Protein AF-A0A2E4YB16-F1 (afdb_monomer_lite)

Radius of gyration: 29.17 Å; chains: 1; bounding box: 82×55×62 Å

Secondary structure (DSSP, 8-state):
-HHHHHHHHHHHHHHHHHHHHHHHHHHHHHHHHHHHT----TTS-HHHHHHHHHHHHHHHTTS---GGG---GGG-----S-----TTSS-TTTT--SPPPPTTTTT-S------------

pLDDT: mean 71.4, std 19.47, range [38.91, 96.19]

Sequence (121 aa):
MYHSETMIQMMEDLQRQASEMEKHVKDMMEAEGRACGIELDKRKNARDLMHELMEHQSHQENQAEMTWAYVPAENVDYDTHSTDWDNSMHSPWAGANGEMLTEQDLWHDGGDMDGHEDHQE

Structure (mmCIF, N/CA/C/O backbone):
data_AF-A0A2E4YB16-F1
#
_entry.id   AF-A0A2E4YB16-F1
#
loop_
_atom_site.group_PDB
_atom_site.id
_atom_site.type_symbol
_atom_site.label_atom_id
_atom_site.label_alt_id
_atom_site.label_comp_id
_atom_site.label_asym_id
_atom_site.label_entity_id
_atom_site.label_seq_id
_atom_site.pdbx_PDB_ins_code
_atom_site.Cartn_x
_atom_site.Cartn_y
_atom_site.Cartn_z
_atom_site.occupancy
_atom_site.B_iso_or_equiv
_atom_site.auth_seq_id
_atom_site.auth_comp_id
_atom_site.auth_asym_id
_atom_site.auth_atom_id
_atom_site.pdbx_PDB_model_num
ATOM 1 N N . MET A 1 1 ? 33.972 -4.929 -25.060 1.00 57.75 1 MET A N 1
ATOM 2 C CA . MET A 1 1 ? 32.800 -4.068 -25.322 1.00 57.75 1 MET A CA 1
ATOM 3 C C . MET A 1 1 ? 31.504 -4.603 -24.701 1.00 57.75 1 MET A C 1
ATOM 5 O O . MET A 1 1 ? 30.627 -3.800 -24.464 1.00 57.75 1 MET A O 1
ATOM 9 N N . TYR A 1 2 ? 31.401 -5.896 -24.356 1.00 70.88 2 TYR A N 1
ATOM 10 C CA . TYR A 1 2 ? 30.157 -6.502 -23.840 1.00 70.88 2 TYR A CA 1
ATOM 11 C C . TYR A 1 2 ? 29.937 -6.401 -22.321 1.00 70.88 2 TYR A C 1
ATOM 13 O O . TYR A 1 2 ? 28.805 -6.392 -21.863 1.00 70.88 2 TYR A O 1
ATOM 21 N N . HIS A 1 3 ? 31.001 -6.305 -21.520 1.00 78.38 3 HIS A N 1
ATOM 22 C CA . HIS A 1 3 ? 30.870 -6.357 -20.057 1.00 78.38 3 HIS A CA 1
ATOM 23 C C . HIS A 1 3 ? 30.130 -5.146 -19.470 1.00 78.38 3 HIS A C 1
ATOM 25 O O . HIS A 1 3 ? 29.328 -5.296 -18.556 1.00 78.38 3 HIS A O 1
ATOM 31 N N . SER A 1 4 ? 30.379 -3.949 -20.008 1.00 84.06 4 SER A N 1
ATOM 32 C CA . SER A 1 4 ? 29.694 -2.727 -19.577 1.00 84.06 4 SER A CA 1
ATOM 33 C C . SER A 1 4 ? 28.208 -2.752 -19.919 1.00 84.06 4 SER A C 1
ATOM 35 O O . SER A 1 4 ? 27.396 -2.346 -19.102 1.00 84.06 4 SER A O 1
ATOM 37 N N . GLU A 1 5 ? 27.853 -3.271 -21.093 1.00 87.38 5 GLU A N 1
ATOM 38 C CA . GLU A 1 5 ? 26.467 -3.369 -21.554 1.00 87.38 5 GLU A CA 1
ATOM 39 C C . GLU A 1 5 ? 25.676 -4.392 -20.729 1.00 87.38 5 GLU A C 1
ATOM 41 O O . GLU A 1 5 ? 24.585 -4.088 -20.257 1.00 87.38 5 GLU A O 1
ATOM 46 N N . THR A 1 6 ? 26.270 -5.552 -20.419 1.00 89.88 6 THR A N 1
ATOM 47 C CA . THR A 1 6 ? 25.659 -6.527 -19.501 1.00 89.88 6 THR A CA 1
ATOM 48 C C . THR A 1 6 ? 25.477 -5.961 -18.090 1.00 89.88 6 THR A C 1
ATOM 50 O O . THR A 1 6 ? 24.448 -6.202 -17.469 1.00 89.88 6 THR A O 1
ATOM 53 N N . MET A 1 7 ? 26.443 -5.192 -17.570 1.00 90.31 7 MET A N 1
ATOM 54 C CA . MET A 1 7 ? 26.297 -4.545 -16.259 1.00 90.31 7 MET A CA 1
ATOM 55 C C . MET A 1 7 ? 25.165 -3.515 -16.242 1.00 90.31 7 MET A C 1
ATOM 57 O O . MET A 1 7 ? 24.407 -3.485 -15.278 1.00 90.31 7 MET A O 1
ATOM 61 N N . ILE A 1 8 ? 25.019 -2.718 -17.305 1.00 90.88 8 ILE A N 1
ATOM 62 C CA . ILE A 1 8 ? 23.920 -1.751 -17.434 1.00 90.88 8 ILE A CA 1
ATOM 63 C C . ILE A 1 8 ? 22.573 -2.481 -17.438 1.00 90.88 8 ILE A C 1
ATOM 65 O O . ILE A 1 8 ? 21.710 -2.151 -16.630 1.00 90.88 8 ILE A O 1
ATOM 69 N N . GLN A 1 9 ? 22.439 -3.535 -18.248 1.00 92.81 9 GLN A N 1
ATOM 70 C CA . GLN A 1 9 ? 21.220 -4.344 -18.314 1.00 92.81 9 GLN A CA 1
ATOM 71 C C . GLN A 1 9 ? 20.834 -4.914 -16.939 1.00 92.81 9 GLN A C 1
ATOM 73 O O . GLN A 1 9 ? 19.683 -4.822 -16.521 1.00 92.81 9 GLN A O 1
ATOM 78 N N . MET A 1 10 ? 21.810 -5.450 -16.195 1.00 93.12 10 MET A N 1
ATOM 79 C CA . MET A 1 10 ? 21.573 -5.970 -14.845 1.00 93.12 10 MET A CA 1
ATOM 80 C C . MET A 1 10 ? 21.125 -4.877 -13.867 1.00 93.12 10 MET A C 1
ATOM 82 O O . MET A 1 10 ? 20.263 -5.129 -13.029 1.00 93.12 10 MET A O 1
ATOM 86 N N . MET A 1 11 ? 21.694 -3.670 -13.946 1.00 93.25 11 MET A N 1
ATOM 87 C CA . MET A 1 11 ? 21.293 -2.557 -13.078 1.00 93.25 11 MET A CA 1
ATOM 88 C C . MET A 1 11 ? 19.874 -2.070 -13.391 1.00 93.25 11 MET A C 1
ATOM 90 O O . MET A 1 11 ? 19.115 -1.789 -12.466 1.00 93.25 11 MET A O 1
ATOM 94 N N . GLU A 1 12 ? 19.495 -2.019 -14.667 1.00 94.94 12 GLU A N 1
ATOM 95 C CA . GLU A 1 12 ? 18.134 -1.678 -15.095 1.00 94.94 12 GLU A CA 1
ATOM 96 C C . GLU A 1 12 ? 17.112 -2.716 -14.614 1.00 94.94 12 GLU A C 1
ATOM 98 O O . GLU A 1 12 ? 16.058 -2.357 -14.082 1.00 94.94 12 GLU A O 1
ATOM 103 N N . ASP A 1 13 ? 17.441 -4.005 -14.728 1.00 95.12 13 ASP A N 1
ATOM 104 C CA . ASP A 1 13 ? 16.590 -5.083 -14.227 1.00 95.12 13 ASP A CA 1
ATOM 105 C C . ASP A 1 13 ? 16.450 -5.036 -12.702 1.00 95.12 13 ASP A C 1
ATOM 107 O O . ASP A 1 13 ? 15.339 -5.166 -12.187 1.00 95.12 13 ASP A O 1
ATOM 111 N N . LEU A 1 14 ? 17.539 -4.780 -11.970 1.00 95.31 14 LEU A N 1
ATOM 112 C CA . LEU A 1 14 ? 17.496 -4.594 -10.517 1.00 95.31 14 LEU A CA 1
ATOM 113 C C . LEU A 1 14 ? 16.616 -3.404 -10.124 1.00 95.31 14 LEU A C 1
ATOM 115 O O . LEU A 1 14 ? 15.832 -3.501 -9.182 1.00 95.31 14 LEU A O 1
ATOM 119 N N . GLN A 1 15 ? 16.707 -2.290 -10.850 1.00 94.38 15 GLN A N 1
ATOM 120 C CA . GLN A 1 15 ? 15.874 -1.118 -10.594 1.00 94.38 15 GLN A CA 1
ATOM 121 C C . GLN A 1 15 ? 14.389 -1.410 -10.854 1.00 94.38 15 GLN A C 1
ATOM 123 O O . GLN A 1 15 ? 13.527 -0.984 -10.076 1.00 94.38 15 GLN A O 1
ATOM 128 N N . ARG A 1 16 ? 14.079 -2.164 -11.916 1.00 95.75 16 ARG A N 1
ATOM 129 C CA . ARG A 1 16 ? 12.709 -2.602 -12.207 1.00 95.75 16 ARG A CA 1
ATOM 130 C C . ARG A 1 16 ? 12.177 -3.505 -11.096 1.00 95.75 16 ARG A C 1
ATOM 132 O O . ARG A 1 16 ? 11.113 -3.222 -10.551 1.00 95.75 16 ARG A O 1
ATOM 139 N N . GLN A 1 17 ? 12.951 -4.513 -10.701 1.00 96.19 17 GLN A N 1
ATOM 140 C CA . GLN A 1 17 ? 12.595 -5.432 -9.617 1.00 96.19 17 GLN A CA 1
ATOM 141 C C . GLN A 1 17 ? 12.384 -4.700 -8.287 1.00 96.19 17 GLN A C 1
ATOM 143 O O . GLN A 1 17 ? 11.416 -4.972 -7.583 1.00 96.19 17 GLN A O 1
ATOM 148 N N . ALA A 1 18 ? 13.238 -3.728 -7.954 1.00 93.44 18 ALA A N 1
ATOM 149 C CA . ALA A 1 18 ? 13.081 -2.925 -6.743 1.00 93.44 18 ALA A CA 1
ATOM 150 C C . ALA A 1 18 ? 11.773 -2.114 -6.752 1.00 93.44 18 ALA A C 1
ATOM 152 O O . ALA A 1 18 ? 11.086 -2.038 -5.735 1.00 93.44 18 ALA A O 1
ATOM 153 N N . SER A 1 19 ? 11.401 -1.55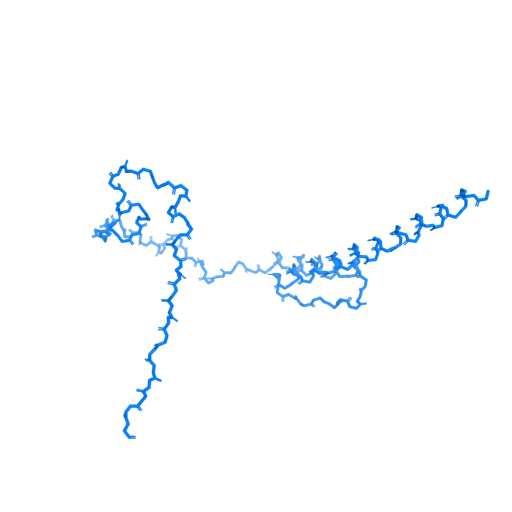9 -7.909 1.00 92.25 19 SER A N 1
ATOM 154 C CA . SER A 1 19 ? 10.157 -0.797 -8.072 1.00 92.25 19 SER A CA 1
ATOM 155 C C . SER A 1 19 ? 8.916 -1.692 -7.953 1.00 92.25 19 SER A C 1
ATOM 157 O O . SER A 1 19 ? 7.925 -1.318 -7.324 1.00 92.25 19 SER A O 1
ATOM 159 N N . GLU A 1 20 ? 8.972 -2.896 -8.525 1.00 95.56 20 GLU A N 1
ATOM 160 C CA . GLU A 1 20 ? 7.912 -3.905 -8.410 1.00 95.56 20 GLU A CA 1
ATOM 161 C C . GLU A 1 20 ? 7.758 -4.399 -6.966 1.00 95.56 20 GLU A C 1
ATOM 163 O O . GLU A 1 20 ? 6.640 -4.496 -6.457 1.00 95.56 20 GLU A O 1
ATOM 168 N N . MET A 1 21 ? 8.877 -4.639 -6.279 1.00 94.75 21 MET A N 1
ATOM 169 C CA . MET A 1 21 ? 8.889 -5.034 -4.874 1.00 94.75 21 MET A CA 1
ATOM 170 C C . MET A 1 21 ? 8.287 -3.945 -3.980 1.00 94.75 21 MET A C 1
ATOM 172 O O . MET A 1 21 ? 7.456 -4.256 -3.130 1.00 94.75 21 MET A O 1
ATOM 176 N N . GLU A 1 22 ? 8.643 -2.670 -4.183 1.00 93.00 22 GLU A N 1
ATOM 177 C CA . GLU A 1 22 ? 8.051 -1.564 -3.418 1.00 93.00 22 GLU A CA 1
ATOM 178 C C . GLU A 1 22 ? 6.530 -1.520 -3.600 1.00 93.00 22 GLU A C 1
ATOM 180 O O . GLU A 1 22 ? 5.796 -1.387 -2.620 1.00 93.00 22 GLU A O 1
ATOM 185 N N . LYS A 1 23 ? 6.043 -1.675 -4.836 1.00 93.69 23 LYS A N 1
ATOM 186 C CA . LYS A 1 23 ? 4.603 -1.733 -5.108 1.00 93.69 23 LYS A CA 1
ATOM 187 C C . LYS A 1 23 ? 3.936 -2.871 -4.333 1.00 93.69 23 LYS A C 1
ATOM 189 O O . LYS A 1 23 ? 2.918 -2.638 -3.688 1.00 93.69 23 LYS A O 1
ATOM 194 N N . HIS A 1 24 ? 4.526 -4.065 -4.348 1.00 94.38 24 HIS A N 1
ATOM 195 C CA . HIS A 1 24 ? 3.974 -5.217 -3.638 1.00 94.38 24 HIS A CA 1
ATOM 196 C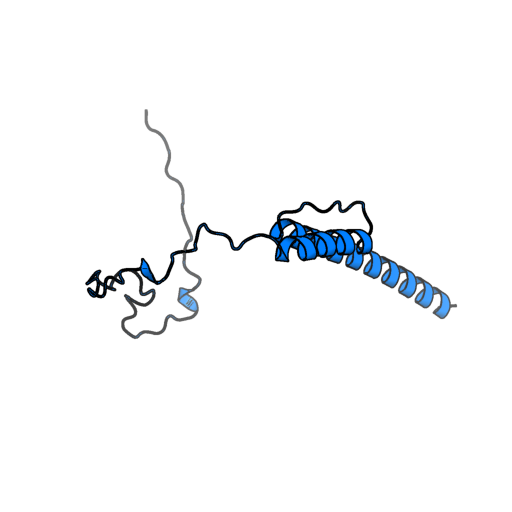 C . HIS A 1 24 ? 3.919 -4.999 -2.121 1.00 94.38 24 HIS A C 1
ATOM 198 O O . HIS A 1 24 ? 2.901 -5.280 -1.492 1.00 94.38 24 HIS A O 1
ATOM 204 N N . VAL A 1 25 ? 4.973 -4.421 -1.536 1.00 93.38 25 VAL A N 1
ATOM 205 C CA . VAL A 1 25 ? 4.991 -4.073 -0.108 1.00 93.38 25 VAL A CA 1
ATOM 206 C C . VAL A 1 25 ? 3.892 -3.063 0.221 1.00 93.38 25 VAL A C 1
ATOM 208 O O . VAL A 1 25 ? 3.215 -3.215 1.233 1.00 93.38 25 VAL A O 1
ATOM 211 N N . LYS A 1 26 ? 3.656 -2.058 -0.632 1.00 94.31 26 LYS A N 1
ATOM 212 C CA . LYS A 1 26 ? 2.556 -1.099 -0.433 1.00 94.31 26 LYS A CA 1
ATOM 213 C C . LYS A 1 26 ? 1.184 -1.764 -0.492 1.00 94.31 26 LYS A C 1
ATOM 215 O O . LYS A 1 26 ? 0.329 -1.433 0.323 1.00 94.31 26 LYS A O 1
ATOM 220 N N . ASP A 1 27 ? 0.981 -2.692 -1.425 1.00 93.50 27 ASP A N 1
ATOM 221 C CA . ASP A 1 27 ? -0.271 -3.449 -1.545 1.00 93.50 27 ASP A CA 1
ATOM 222 C C . ASP A 1 27 ? -0.521 -4.310 -0.294 1.00 93.50 27 ASP A C 1
ATOM 224 O O . ASP A 1 27 ? -1.634 -4.336 0.230 1.00 93.50 27 ASP A O 1
ATOM 228 N N . MET A 1 28 ? 0.525 -4.957 0.231 1.00 93.44 28 MET A N 1
ATOM 229 C CA . MET A 1 28 ? 0.450 -5.700 1.491 1.00 93.44 28 MET A CA 1
ATOM 230 C C . MET A 1 28 ? 0.136 -4.791 2.682 1.00 93.44 28 MET A C 1
ATOM 232 O O . MET A 1 28 ? -0.733 -5.120 3.483 1.00 93.44 28 MET A O 1
ATOM 236 N N . MET A 1 29 ? 0.805 -3.639 2.789 1.00 92.75 29 MET A N 1
ATOM 237 C CA . MET A 1 29 ? 0.562 -2.682 3.873 1.00 92.75 29 MET A CA 1
ATOM 238 C C . MET A 1 29 ? -0.876 -2.160 3.846 1.00 92.75 29 MET A C 1
ATOM 240 O O . MET A 1 29 ? -1.503 -2.063 4.890 1.00 92.75 29 MET A O 1
ATOM 244 N N . GLU A 1 30 ? -1.432 -1.862 2.670 1.00 92.44 30 GLU A N 1
ATOM 245 C CA . GLU A 1 30 ? -2.834 -1.448 2.528 1.00 92.44 30 GLU A CA 1
ATOM 246 C C . GLU A 1 30 ? -3.808 -2.549 2.978 1.00 92.44 30 GLU A C 1
ATOM 248 O O . GLU A 1 30 ? -4.803 -2.263 3.646 1.00 92.44 30 GLU A O 1
ATOM 253 N N . ALA A 1 31 ? -3.539 -3.808 2.618 1.00 90.62 31 ALA A N 1
ATOM 254 C CA . ALA A 1 31 ? -4.352 -4.940 3.054 1.00 90.62 31 ALA A CA 1
ATOM 255 C C . ALA A 1 31 ? -4.325 -5.103 4.582 1.00 90.62 31 ALA A C 1
ATOM 257 O O . ALA A 1 31 ? -5.384 -5.239 5.192 1.00 90.62 31 ALA A O 1
ATOM 258 N N . GLU A 1 32 ? -3.140 -5.010 5.186 1.00 90.44 32 GLU A N 1
ATOM 259 C CA . GLU A 1 32 ? -2.961 -5.063 6.639 1.00 90.44 32 GLU A CA 1
ATOM 260 C C . GLU A 1 32 ? -3.629 -3.868 7.332 1.00 90.44 32 GLU A C 1
ATOM 262 O O . GLU A 1 32 ? -4.374 -4.038 8.291 1.00 90.44 32 GLU A O 1
ATOM 267 N N . GLY A 1 33 ? -3.454 -2.657 6.797 1.00 91.38 33 GLY A N 1
ATOM 268 C CA . GLY A 1 33 ? -4.112 -1.451 7.297 1.00 91.38 33 GLY A CA 1
ATOM 269 C C . GLY A 1 33 ? -5.628 -1.614 7.333 1.00 91.38 33 GLY A C 1
ATOM 270 O O . GLY A 1 33 ? -6.242 -1.387 8.376 1.00 91.38 33 GLY A O 1
ATOM 271 N N . ARG A 1 34 ? -6.229 -2.107 6.241 1.00 89.38 34 ARG A N 1
ATOM 272 C CA . ARG A 1 34 ? -7.671 -2.387 6.189 1.00 89.38 34 ARG A CA 1
ATOM 273 C C . ARG A 1 34 ? -8.099 -3.442 7.204 1.00 89.38 34 ARG A C 1
ATOM 275 O O . ARG A 1 34 ? -9.165 -3.290 7.794 1.00 89.38 34 ARG A O 1
ATOM 282 N N . ALA A 1 35 ? -7.285 -4.473 7.434 1.00 87.25 35 ALA A N 1
ATOM 283 C CA . ALA A 1 35 ? -7.549 -5.477 8.466 1.00 87.25 35 ALA A CA 1
ATOM 284 C C . ALA A 1 35 ? -7.503 -4.875 9.883 1.00 87.25 35 ALA A C 1
ATOM 286 O O . ALA A 1 35 ? -8.326 -5.224 10.727 1.00 87.25 35 ALA A O 1
ATOM 287 N N . CYS A 1 36 ? -6.610 -3.913 10.123 1.00 86.94 36 CYS A N 1
ATOM 288 C CA . CYS A 1 36 ? -6.539 -3.145 11.367 1.00 86.94 36 CYS A CA 1
ATOM 289 C C . CYS A 1 36 ? -7.599 -2.030 11.477 1.00 86.94 36 CYS A C 1
ATOM 291 O O . CYS A 1 36 ? -7.705 -1.405 12.533 1.00 86.94 36 CYS A O 1
ATOM 293 N N . GLY A 1 37 ? -8.383 -1.778 10.422 1.00 87.31 37 GLY A N 1
ATOM 294 C CA . GLY A 1 37 ? -9.440 -0.763 10.396 1.00 87.31 37 GLY A CA 1
ATOM 295 C C . GLY A 1 37 ? -8.993 0.642 9.977 1.00 87.31 37 GLY A C 1
ATOM 296 O O . GLY A 1 37 ? -9.730 1.598 10.211 1.00 87.31 37 GLY A O 1
ATOM 297 N N . ILE A 1 38 ? -7.820 0.782 9.354 1.00 91.81 38 ILE A N 1
ATOM 298 C CA . ILE A 1 38 ? -7.297 2.053 8.829 1.00 91.81 38 ILE A CA 1
ATOM 299 C C . ILE A 1 38 ? -7.074 2.006 7.316 1.00 91.81 38 ILE A C 1
ATOM 301 O O . ILE A 1 38 ? -6.810 0.958 6.734 1.00 91.81 38 ILE A O 1
ATOM 305 N N . GLU A 1 39 ? -7.149 3.160 6.659 1.00 92.75 39 GLU A N 1
ATOM 306 C CA . GLU A 1 39 ? -6.836 3.288 5.235 1.00 92.75 39 GLU A CA 1
ATOM 307 C C . GLU A 1 39 ? -5.480 3.975 5.059 1.00 92.75 39 GLU A C 1
ATOM 309 O O . GLU A 1 39 ? -5.273 5.093 5.527 1.00 92.75 39 GLU A O 1
ATOM 314 N N . LEU A 1 40 ? -4.548 3.295 4.390 1.00 90.62 40 LEU A N 1
ATOM 315 C CA . LEU A 1 40 ? -3.186 3.779 4.179 1.00 90.62 40 LEU A CA 1
ATOM 316 C C . LEU A 1 40 ? -3.037 4.460 2.808 1.00 90.62 40 LEU A C 1
ATOM 318 O O . LEU A 1 40 ? -3.377 3.886 1.772 1.00 90.62 40 LEU A O 1
ATOM 322 N N . ASP A 1 41 ? -2.466 5.670 2.776 1.00 91.25 41 ASP A N 1
ATOM 323 C CA . ASP A 1 41 ? -2.241 6.418 1.528 1.00 91.25 41 ASP A CA 1
ATOM 324 C C . ASP A 1 41 ? -1.016 5.907 0.748 1.00 91.25 41 ASP A C 1
ATOM 326 O O . ASP A 1 41 ? 0.134 6.267 1.012 1.00 91.25 41 ASP A O 1
ATOM 330 N N . LYS A 1 42 ? -1.270 5.13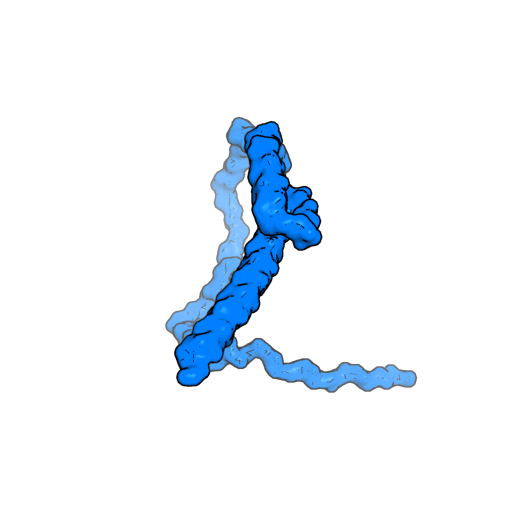2 -0.307 1.00 88.88 42 LYS A N 1
ATOM 331 C CA . LYS A 1 42 ? -0.249 4.524 -1.182 1.00 88.88 42 LYS A CA 1
ATOM 332 C C . LYS A 1 42 ? 0.644 5.515 -1.929 1.00 88.88 42 LYS A C 1
ATOM 334 O O . LYS A 1 42 ? 1.646 5.100 -2.518 1.00 88.88 42 LYS A O 1
ATOM 339 N N . ARG A 1 43 ? 0.290 6.803 -1.963 1.00 91.00 43 ARG A N 1
ATOM 340 C CA . ARG A 1 43 ? 1.143 7.846 -2.554 1.00 91.00 43 ARG A CA 1
ATOM 341 C C . ARG A 1 43 ? 2.388 8.094 -1.706 1.00 91.00 43 ARG A C 1
ATOM 343 O O . ARG A 1 43 ? 3.386 8.579 -2.238 1.00 91.00 43 ARG A O 1
ATOM 350 N N . LYS A 1 44 ? 2.342 7.748 -0.416 1.00 90.06 44 LYS A N 1
ATOM 351 C CA . LYS A 1 44 ? 3.477 7.833 0.505 1.00 90.06 44 LYS A CA 1
ATOM 352 C C . LYS A 1 44 ? 4.515 6.737 0.229 1.00 90.06 44 LYS A C 1
ATOM 354 O O . LYS A 1 44 ? 4.285 5.780 -0.523 1.00 90.06 44 LYS A O 1
ATOM 359 N N . ASN A 1 45 ? 5.702 6.888 0.814 1.00 88.94 45 ASN A N 1
ATOM 360 C CA . ASN A 1 45 ? 6.732 5.857 0.745 1.00 88.94 45 ASN A CA 1
ATOM 361 C C . ASN A 1 45 ? 6.317 4.631 1.581 1.00 88.94 45 ASN A C 1
ATOM 363 O O . ASN A 1 45 ? 5.618 4.770 2.582 1.00 88.94 45 ASN A O 1
ATOM 367 N N . ALA A 1 46 ? 6.773 3.432 1.200 1.00 90.00 46 ALA A N 1
ATOM 368 C CA . ALA A 1 46 ? 6.498 2.202 1.952 1.00 90.00 46 ALA A CA 1
ATOM 369 C C . ALA A 1 46 ? 6.911 2.302 3.433 1.00 90.00 46 ALA A C 1
ATOM 371 O O . ALA A 1 46 ? 6.228 1.775 4.308 1.00 90.00 46 ALA A O 1
ATOM 372 N N . ARG A 1 47 ? 7.994 3.029 3.724 1.00 92.06 47 ARG A N 1
ATOM 373 C CA . ARG A 1 47 ? 8.454 3.267 5.093 1.00 92.06 47 ARG A CA 1
ATOM 374 C C . ARG A 1 47 ? 7.486 4.129 5.902 1.00 92.06 47 ARG A C 1
ATOM 376 O O . ARG A 1 47 ? 7.258 3.835 7.071 1.00 92.06 47 ARG A O 1
ATOM 383 N N . ASP A 1 48 ? 6.923 5.162 5.284 1.00 92.69 48 ASP A N 1
ATOM 384 C CA . ASP A 1 48 ? 5.958 6.044 5.946 1.00 92.69 48 ASP A CA 1
ATOM 385 C C . ASP A 1 48 ? 4.663 5.282 6.253 1.00 92.69 48 ASP A C 1
ATOM 387 O O . ASP A 1 48 ? 4.121 5.405 7.346 1.00 92.69 48 ASP A O 1
ATOM 391 N N . LEU A 1 49 ? 4.221 4.430 5.319 1.00 91.62 49 LEU A N 1
ATOM 392 C CA . LEU A 1 49 ? 3.059 3.555 5.505 1.00 91.62 49 LEU A CA 1
ATOM 393 C C . LEU A 1 49 ? 3.264 2.572 6.662 1.00 91.62 49 LEU A C 1
ATOM 395 O O . LEU A 1 49 ? 2.366 2.382 7.476 1.00 91.62 49 LEU A O 1
ATOM 399 N N . MET A 1 50 ? 4.459 1.985 6.764 1.00 91.56 50 MET A N 1
ATOM 400 C CA . MET A 1 50 ? 4.810 1.098 7.873 1.00 91.56 50 MET A CA 1
ATOM 401 C C . MET A 1 50 ? 4.793 1.834 9.218 1.00 91.56 50 MET A C 1
ATOM 403 O O . MET A 1 50 ? 4.286 1.298 10.198 1.00 91.56 50 MET A O 1
ATOM 407 N N . HIS A 1 51 ? 5.326 3.058 9.274 1.00 93.12 51 HIS A N 1
ATOM 408 C CA . HIS A 1 51 ? 5.287 3.874 10.490 1.00 93.12 51 HIS A CA 1
ATOM 409 C C . HIS A 1 51 ? 3.849 4.166 10.935 1.00 93.12 51 HIS A C 1
ATOM 411 O O . HIS A 1 51 ? 3.539 3.994 12.109 1.00 93.12 51 HIS A O 1
ATOM 417 N N . GLU A 1 52 ? 2.979 4.556 10.002 1.00 91.62 52 GLU A N 1
ATOM 418 C CA . GLU A 1 52 ? 1.565 4.842 10.270 1.00 91.62 52 GLU A CA 1
ATOM 419 C C . GLU A 1 52 ? 0.820 3.600 10.789 1.00 91.62 52 GLU A C 1
ATOM 421 O O . GLU A 1 52 ? 0.094 3.672 11.782 1.00 91.62 52 GLU A O 1
ATOM 426 N N . LEU A 1 53 ? 1.070 2.436 10.180 1.00 89.44 53 LEU A N 1
ATOM 427 C CA . LEU A 1 53 ? 0.506 1.163 10.626 1.00 89.44 53 LEU A CA 1
ATOM 428 C C . LEU A 1 53 ? 0.973 0.790 12.041 1.00 89.44 53 LEU A C 1
ATOM 430 O O . LEU A 1 53 ? 0.154 0.440 12.889 1.00 89.44 53 LEU A O 1
ATOM 434 N N . MET A 1 54 ? 2.278 0.884 12.312 1.00 90.62 54 MET A N 1
ATOM 435 C CA . MET A 1 54 ? 2.845 0.563 13.626 1.00 90.62 54 MET A CA 1
ATOM 436 C C . MET A 1 54 ? 2.334 1.503 14.716 1.00 90.62 54 MET A C 1
ATOM 438 O O . MET A 1 54 ? 2.023 1.063 15.823 1.00 90.62 54 MET A O 1
ATOM 442 N N . GLU A 1 55 ? 2.235 2.797 14.407 1.00 90.25 55 GLU A N 1
ATOM 443 C CA . GLU A 1 55 ? 1.665 3.777 15.319 1.00 90.25 55 GLU A CA 1
ATOM 444 C C . GLU A 1 55 ? 0.223 3.394 15.655 1.00 90.25 55 GLU A C 1
ATOM 446 O O . GLU A 1 55 ? -0.106 3.274 16.835 1.00 90.25 55 GLU A O 1
ATOM 451 N N . HIS A 1 56 ? -0.615 3.087 14.663 1.00 87.50 56 HIS A N 1
ATOM 452 C CA . HIS A 1 56 ? -1.988 2.657 14.921 1.00 87.50 56 HIS A CA 1
ATOM 453 C C . HIS A 1 56 ? -2.066 1.373 15.761 1.00 87.50 56 HIS A C 1
ATOM 455 O O . HIS A 1 56 ? -2.807 1.331 16.742 1.00 87.50 56 HIS A O 1
ATOM 461 N N . GLN A 1 57 ? -1.268 0.351 15.438 1.00 86.19 57 GLN A N 1
ATOM 462 C CA . GLN A 1 57 ? -1.236 -0.912 16.185 1.00 86.19 57 GLN A CA 1
ATOM 463 C C . GLN A 1 57 ? -0.831 -0.707 17.653 1.00 86.19 57 GLN A C 1
ATOM 465 O O . GLN A 1 57 ? -1.474 -1.252 18.549 1.00 86.19 57 GLN A O 1
ATOM 470 N N . SER A 1 58 ? 0.160 0.149 17.925 1.00 85.25 58 SER A N 1
ATOM 471 C CA . SER A 1 58 ? 0.563 0.476 19.303 1.00 85.25 58 SER A CA 1
ATOM 472 C C . SER A 1 58 ? -0.539 1.172 20.116 1.00 85.25 58 SER A C 1
ATOM 474 O O . SER A 1 58 ? -0.619 1.010 21.333 1.00 85.25 58 SER A O 1
ATOM 476 N N . HIS A 1 59 ? -1.422 1.926 19.455 1.00 77.81 59 HIS A N 1
ATOM 477 C CA . HIS A 1 59 ? -2.579 2.545 20.102 1.00 77.81 59 HIS A CA 1
ATOM 478 C C . HIS A 1 59 ? -3.760 1.568 20.230 1.00 77.81 59 HIS A C 1
ATOM 480 O O . HIS A 1 59 ? -4.588 1.727 21.128 1.00 77.81 59 HIS A O 1
ATOM 486 N N . GLN A 1 60 ? -3.831 0.549 19.368 1.00 69.31 60 GLN A N 1
ATOM 487 C CA . GLN A 1 60 ? -4.885 -0.463 19.362 1.00 69.31 60 GLN A CA 1
ATOM 488 C C . GLN A 1 60 ? -4.762 -1.460 20.524 1.00 69.31 60 GLN A C 1
ATOM 490 O O . GLN A 1 60 ? -5.789 -1.865 21.057 1.00 69.31 60 GLN A O 1
ATOM 495 N N . GLU A 1 61 ? -3.551 -1.779 20.998 1.00 60.34 61 GLU A N 1
ATOM 496 C CA . GLU A 1 61 ? -3.353 -2.603 22.212 1.00 60.34 61 GLU A CA 1
ATOM 497 C C . GLU A 1 61 ? -3.990 -1.996 23.479 1.00 60.34 61 GLU A C 1
ATOM 499 O O . GLU A 1 61 ? -4.267 -2.715 24.435 1.00 60.34 61 GLU A O 1
ATOM 504 N N . ASN A 1 62 ? -4.274 -0.687 23.486 1.00 58.03 62 ASN A N 1
ATOM 505 C CA . ASN A 1 62 ? -4.968 -0.006 24.585 1.00 58.03 62 ASN A CA 1
ATOM 506 C C . ASN A 1 62 ? -6.489 0.102 24.383 1.00 58.03 62 ASN A C 1
ATOM 508 O O . ASN A 1 62 ? -7.173 0.716 25.208 1.00 58.03 62 ASN A O 1
ATOM 512 N N . GLN A 1 63 ? -7.040 -0.451 23.299 1.00 56.50 63 GLN A N 1
ATOM 513 C CA . GLN A 1 63 ? -8.487 -0.514 23.119 1.00 56.50 63 GLN A CA 1
ATOM 514 C C . GLN A 1 63 ? -9.056 -1.675 23.934 1.00 56.50 63 GLN A C 1
ATOM 516 O O . GLN A 1 63 ? -8.573 -2.802 23.868 1.00 56.50 63 GLN A O 1
ATOM 521 N N . ALA A 1 64 ? -10.074 -1.360 24.738 1.00 57.38 64 ALA A N 1
ATOM 522 C CA . ALA A 1 64 ? -10.770 -2.312 25.592 1.00 57.38 64 ALA A CA 1
ATOM 523 C C . ALA A 1 64 ? -11.195 -3.554 24.796 1.00 57.38 64 ALA A C 1
ATOM 525 O O . ALA A 1 64 ? -11.670 -3.428 23.665 1.00 57.38 64 ALA A O 1
ATOM 526 N N . GLU A 1 65 ? -11.039 -4.733 25.405 1.00 56.69 65 GLU A N 1
ATOM 527 C CA . GLU A 1 65 ? -11.498 -6.005 24.848 1.00 56.69 65 GLU A CA 1
ATOM 528 C C . GLU A 1 65 ? -12.905 -5.846 24.267 1.00 56.69 65 GLU A C 1
ATOM 530 O O . GLU A 1 65 ? -13.805 -5.302 24.910 1.00 56.69 65 GLU A O 1
ATOM 535 N N . MET A 1 66 ? -13.076 -6.286 23.022 1.00 57.09 66 MET A N 1
ATOM 536 C CA . MET A 1 66 ? -14.336 -6.223 22.296 1.00 57.09 66 MET A CA 1
ATOM 537 C C . MET A 1 66 ? -15.444 -6.931 23.093 1.00 57.09 66 MET A C 1
ATOM 539 O O . MET A 1 66 ? -15.593 -8.151 23.058 1.00 57.09 66 MET A O 1
ATOM 543 N N . THR A 1 67 ? -16.247 -6.141 23.808 1.00 60.53 67 THR A N 1
ATOM 544 C CA . THR A 1 67 ? -17.264 -6.606 24.765 1.00 60.53 67 THR A CA 1
ATOM 545 C C . THR A 1 67 ? -18.449 -7.316 24.115 1.00 60.53 67 THR A C 1
ATOM 547 O O . THR A 1 67 ? -19.279 -7.880 24.822 1.00 60.53 67 THR A O 1
ATOM 550 N N . TRP A 1 68 ? -18.536 -7.335 22.781 1.00 63.41 68 TRP A N 1
ATOM 551 C CA . TRP A 1 68 ? -19.642 -7.972 22.061 1.00 63.41 68 TRP A CA 1
ATOM 552 C C . TRP A 1 68 ? -19.636 -9.505 22.158 1.00 63.41 68 TRP A C 1
ATOM 554 O O . TRP A 1 68 ? -20.675 -10.119 21.935 1.00 63.41 68 TRP A O 1
ATOM 564 N N . ALA A 1 69 ? -18.504 -10.117 22.514 1.00 60.53 69 ALA A N 1
ATOM 565 C CA . ALA A 1 69 ? -18.387 -11.558 22.755 1.00 60.53 69 ALA A CA 1
ATOM 566 C C . ALA A 1 69 ? -18.094 -11.905 24.225 1.00 60.53 69 ALA A C 1
ATOM 568 O O . ALA A 1 69 ? -17.952 -13.081 24.564 1.00 60.53 69 ALA A O 1
ATOM 569 N N . TYR A 1 70 ? -17.980 -10.907 25.107 1.00 60.12 70 TYR A N 1
ATOM 570 C CA . TYR A 1 70 ? -17.629 -11.149 26.501 1.00 60.12 70 TYR A CA 1
ATOM 571 C C . TYR A 1 70 ? -18.867 -11.574 27.291 1.00 60.12 70 TYR A C 1
ATOM 573 O O . TYR A 1 70 ? -19.675 -10.745 27.712 1.00 60.12 70 TYR A O 1
ATOM 581 N N . VAL A 1 71 ? -19.009 -12.882 27.505 1.00 63.72 71 VAL A N 1
ATOM 582 C CA . VAL A 1 71 ? -19.978 -13.436 28.451 1.00 63.72 71 VAL A CA 1
ATOM 583 C C . VAL A 1 71 ? -19.223 -13.818 29.728 1.00 63.72 71 VAL A C 1
ATOM 585 O O . VAL A 1 71 ? -18.364 -14.701 29.675 1.00 63.72 71 VAL A O 1
ATOM 588 N N . PRO A 1 72 ? -19.497 -13.167 30.875 1.00 70.06 72 PRO A N 1
ATOM 589 C CA . PRO A 1 72 ? -18.908 -13.550 32.152 1.00 70.06 72 PRO A CA 1
ATOM 590 C C . PRO A 1 72 ? -19.187 -15.025 32.441 1.00 70.06 72 PRO A C 1
ATOM 592 O O . PRO A 1 72 ? -20.335 -15.461 32.358 1.00 70.06 72 PRO A O 1
ATOM 595 N N . ALA A 1 73 ? -18.154 -15.782 32.814 1.00 63.47 73 ALA A N 1
ATOM 596 C CA . ALA A 1 73 ? -18.273 -17.219 33.077 1.00 63.47 73 ALA A CA 1
ATOM 597 C C . ALA A 1 73 ? -19.307 -17.553 34.173 1.00 63.47 73 ALA A C 1
ATOM 599 O O . ALA A 1 73 ? -19.856 -18.648 34.181 1.00 63.47 73 ALA A O 1
ATOM 600 N N . GLU A 1 74 ? -19.604 -16.601 35.062 1.00 66.19 74 GLU A N 1
ATOM 601 C CA . GLU A 1 74 ? -20.608 -16.723 36.128 1.00 66.19 74 GLU A CA 1
ATOM 602 C C . GLU A 1 74 ? -22.060 -16.717 35.613 1.00 66.19 74 GLU A C 1
ATOM 604 O O . GLU A 1 74 ? -22.955 -17.155 36.329 1.00 66.19 74 GLU A O 1
ATOM 609 N N . ASN A 1 75 ? -22.292 -16.263 34.375 1.00 61.88 75 ASN A N 1
ATOM 610 C CA . ASN A 1 75 ? -23.619 -16.146 33.762 1.00 61.88 75 ASN A CA 1
ATOM 611 C C . ASN A 1 75 ? -23.857 -17.164 32.630 1.00 61.88 75 ASN A C 1
ATOM 613 O O . ASN A 1 75 ? -24.881 -17.087 31.950 1.00 61.88 75 ASN A O 1
ATOM 617 N N . VAL A 1 76 ? -22.921 -18.088 32.390 1.00 59.53 76 VAL A N 1
ATOM 618 C CA . VAL A 1 76 ? -23.086 -19.153 31.391 1.00 59.53 76 VAL A CA 1
ATOM 619 C C . VAL A 1 76 ? -23.665 -20.385 32.081 1.00 59.53 76 VAL A C 1
ATOM 621 O O . VAL A 1 76 ? -22.927 -21.245 32.562 1.00 59.53 76 VAL A O 1
ATOM 624 N N . ASP A 1 77 ? -24.993 -20.485 32.109 1.00 65.12 77 ASP A N 1
ATOM 625 C CA . ASP A 1 77 ? -25.653 -21.769 32.338 1.00 65.12 77 ASP A CA 1
ATOM 626 C C . ASP A 1 77 ? -25.389 -22.644 31.108 1.00 65.12 77 ASP A C 1
ATOM 628 O O . ASP A 1 77 ? -26.032 -22.506 30.066 1.00 65.12 77 ASP A O 1
ATOM 632 N N . TYR A 1 78 ? -24.383 -23.517 31.197 1.00 62.56 78 TYR A N 1
ATOM 633 C CA . TYR A 1 78 ? -24.186 -24.553 30.193 1.00 62.56 78 TYR A CA 1
ATOM 634 C C . TYR A 1 78 ? -25.397 -25.479 30.239 1.00 62.56 78 TYR A C 1
ATOM 636 O O . TYR A 1 78 ? -25.565 -26.249 31.190 1.00 62.56 78 TYR A O 1
ATOM 644 N N . ASP A 1 79 ? -26.229 -25.415 29.203 1.00 58.78 79 ASP A N 1
ATOM 645 C CA . ASP A 1 79 ? -27.231 -26.438 28.964 1.00 58.78 79 ASP A CA 1
ATOM 646 C C . ASP A 1 79 ? -26.498 -27.754 28.660 1.00 58.78 79 ASP A C 1
ATOM 648 O O . ASP A 1 79 ? -26.005 -27.995 27.560 1.00 58.78 79 ASP A O 1
ATOM 652 N N . THR A 1 80 ? -26.325 -28.571 29.700 1.00 61.50 80 THR A N 1
ATOM 653 C CA . THR A 1 80 ? -25.727 -29.910 29.612 1.00 61.50 80 THR A CA 1
ATOM 654 C C . THR A 1 80 ? -26.743 -30.954 29.166 1.00 61.50 80 THR A C 1
ATOM 656 O O . THR A 1 80 ? -26.402 -32.139 29.088 1.00 61.50 80 THR A O 1
ATOM 659 N N . HIS A 1 81 ? -27.977 -30.552 28.838 1.00 59.41 81 HIS A N 1
ATOM 660 C CA . HIS A 1 81 ? -28.845 -31.427 28.082 1.00 59.41 81 HIS A CA 1
ATOM 661 C C . HIS A 1 81 ? -28.205 -31.620 26.715 1.00 59.41 81 HIS A C 1
ATOM 663 O O . HIS A 1 81 ? -28.079 -30.693 25.918 1.00 59.41 81 HIS A O 1
ATOM 669 N N . SER A 1 82 ? -27.746 -32.853 26.483 1.00 54.81 82 SER A N 1
ATOM 670 C CA . SER A 1 82 ? -27.414 -33.343 25.155 1.00 54.81 82 SER A CA 1
ATOM 671 C C . SER A 1 82 ? -28.580 -32.937 24.270 1.00 54.81 82 SER A C 1
ATOM 673 O O . SER A 1 82 ? -29.695 -33.427 24.440 1.00 54.81 82 SER A O 1
ATOM 675 N N . THR A 1 83 ? -28.369 -31.939 23.419 1.00 54.50 83 THR A N 1
ATOM 676 C CA . THR A 1 83 ? -29.345 -31.646 22.395 1.00 54.50 83 THR A CA 1
ATOM 677 C C . THR A 1 83 ? -29.297 -32.878 21.517 1.00 54.50 83 THR A C 1
ATOM 679 O O . THR A 1 83 ? -28.358 -33.070 20.750 1.00 54.50 83 THR A O 1
ATOM 682 N N . ASP A 1 84 ? -30.317 -33.727 21.645 1.00 53.62 84 ASP A N 1
ATOM 683 C CA . ASP A 1 84 ? -30.663 -34.791 20.699 1.00 53.62 84 ASP A CA 1
ATOM 684 C C . ASP A 1 84 ? -31.069 -34.176 19.338 1.00 53.62 84 ASP A C 1
ATOM 686 O O . ASP A 1 84 ? -31.973 -34.648 18.650 1.00 53.62 84 ASP A O 1
ATOM 690 N N . TRP A 1 85 ? -30.439 -33.058 18.962 1.00 56.69 85 TRP A N 1
ATOM 691 C CA . TRP A 1 85 ? -30.466 -32.490 17.639 1.00 56.69 85 TRP A CA 1
ATOM 692 C C . TRP A 1 85 ? -29.646 -33.432 16.779 1.00 56.69 85 TRP A C 1
ATOM 694 O O . TRP A 1 85 ? -28.425 -33.323 16.678 1.00 56.69 85 TRP A O 1
ATOM 704 N N . ASP A 1 86 ? -30.364 -34.435 16.287 1.00 53.44 86 ASP A N 1
ATOM 705 C CA . ASP A 1 86 ? -29.939 -35.472 15.374 1.00 53.44 86 ASP A CA 1
ATOM 706 C C . ASP A 1 86 ? -28.733 -35.020 14.544 1.00 53.44 86 ASP A C 1
ATOM 708 O O . ASP A 1 86 ? -28.820 -34.169 13.653 1.00 53.44 86 ASP A O 1
ATOM 712 N N . ASN A 1 87 ? -27.580 -35.605 14.867 1.00 52.09 87 ASN A N 1
ATOM 713 C CA . ASN A 1 87 ? -26.277 -35.360 14.254 1.00 52.09 87 ASN A CA 1
ATOM 714 C C . ASN A 1 87 ? -26.234 -35.797 12.769 1.00 52.09 87 ASN A C 1
ATOM 716 O O . ASN A 1 87 ? -25.164 -35.975 12.185 1.00 52.09 87 ASN A O 1
ATOM 720 N N . SER A 1 88 ? -27.399 -36.000 12.151 1.00 54.12 88 SER A N 1
ATOM 721 C CA . SER A 1 88 ? -27.591 -36.467 10.788 1.00 54.12 88 SER A CA 1
ATOM 722 C C . SER A 1 88 ? -27.401 -35.382 9.723 1.00 54.12 88 SER A C 1
ATOM 724 O O . SER A 1 88 ? -27.316 -35.735 8.550 1.00 54.12 88 SER A O 1
ATOM 726 N N . MET A 1 89 ? -27.342 -34.088 10.063 1.00 57.00 89 MET A N 1
ATOM 727 C CA . MET A 1 89 ? -27.402 -33.028 9.037 1.00 57.00 89 MET A CA 1
ATOM 728 C C . MET A 1 89 ? -26.068 -32.338 8.692 1.00 57.00 89 MET A C 1
ATOM 730 O O . MET A 1 89 ? -26.028 -31.558 7.744 1.00 57.00 89 MET A O 1
ATOM 734 N N . HIS A 1 90 ? -24.962 -32.640 9.390 1.00 53.09 90 HIS A N 1
ATOM 735 C CA . HIS A 1 90 ? -23.660 -31.979 9.155 1.00 53.09 90 HIS A CA 1
ATOM 736 C C . HIS A 1 90 ? -22.438 -32.905 9.081 1.00 53.09 90 HIS A C 1
ATOM 738 O O . HIS A 1 90 ? -21.305 -32.444 9.213 1.00 53.09 90 HIS A O 1
ATOM 744 N N . SER A 1 91 ? -22.618 -34.198 8.807 1.00 48.19 91 SER A N 1
ATOM 745 C CA . SER A 1 91 ? -21.489 -35.010 8.346 1.00 48.19 91 SER A CA 1
ATOM 746 C C . SER A 1 91 ? -21.416 -34.957 6.819 1.00 48.19 91 SER A C 1
ATOM 748 O O . SER A 1 91 ? -22.290 -35.534 6.175 1.00 48.19 91 SER A O 1
ATOM 750 N N . PRO A 1 92 ? -20.364 -34.375 6.209 1.00 50.25 92 PRO A N 1
ATOM 751 C CA . PRO A 1 92 ? -20.138 -34.477 4.760 1.00 50.25 92 PRO A CA 1
ATOM 752 C C . PRO A 1 92 ? -19.890 -35.927 4.293 1.00 50.25 92 PRO A C 1
ATOM 754 O O . PRO A 1 92 ? -19.749 -36.190 3.107 1.00 50.25 92 PRO A O 1
ATOM 757 N N . TRP A 1 93 ? -19.861 -36.872 5.236 1.00 50.50 93 TRP A N 1
ATOM 758 C CA . TRP A 1 93 ? -19.698 -38.309 5.038 1.00 50.50 93 TRP A CA 1
ATOM 759 C C . TRP A 1 93 ? -21.005 -39.104 5.195 1.00 50.50 93 TRP A C 1
ATOM 761 O O . TRP A 1 93 ? -20.985 -40.331 5.092 1.00 50.50 93 TRP A O 1
ATOM 771 N N . ALA A 1 94 ? -22.138 -38.440 5.461 1.00 45.00 94 ALA A N 1
ATOM 772 C CA . ALA A 1 94 ? -23.446 -39.079 5.598 1.00 45.00 94 ALA A CA 1
ATOM 773 C C . ALA A 1 94 ? -23.966 -39.521 4.219 1.00 45.00 94 ALA A C 1
ATOM 775 O O . ALA A 1 94 ? -24.762 -38.846 3.576 1.00 45.00 94 ALA A O 1
ATOM 776 N N . GLY A 1 95 ? -23.443 -40.649 3.745 1.00 51.81 95 GLY A N 1
ATOM 777 C CA . GLY A 1 95 ? -23.738 -41.211 2.428 1.00 51.81 95 GLY A CA 1
ATOM 778 C C . GLY A 1 95 ? -22.629 -42.103 1.873 1.00 51.81 95 GLY A C 1
ATOM 779 O O . GLY A 1 95 ? -22.885 -42.856 0.945 1.00 51.81 95 GLY A O 1
ATOM 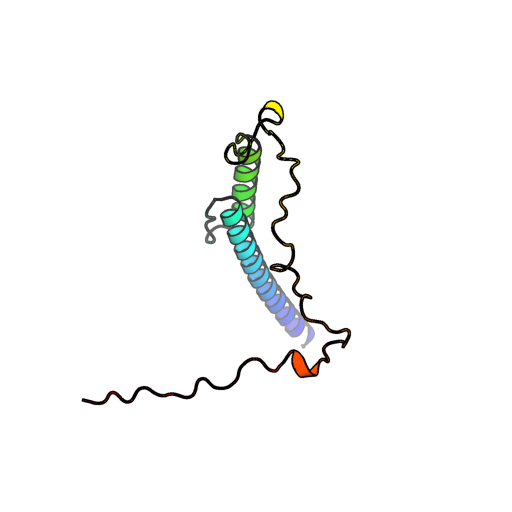780 N N . ALA A 1 96 ? -21.425 -42.084 2.456 1.00 47.81 96 ALA A N 1
ATOM 781 C CA . ALA A 1 96 ? -20.324 -42.936 2.020 1.00 47.81 96 ALA A CA 1
ATOM 782 C C . ALA A 1 96 ? -20.510 -44.366 2.550 1.00 47.81 96 ALA A C 1
ATOM 784 O O . ALA A 1 96 ? -20.035 -44.741 3.621 1.00 47.81 96 ALA A O 1
ATOM 785 N N . ASN A 1 97 ? -21.194 -45.188 1.767 1.00 50.72 97 ASN A N 1
ATOM 786 C CA . ASN A 1 97 ? -21.318 -46.640 1.874 1.00 50.72 97 ASN A CA 1
ATOM 787 C C . ASN A 1 97 ? -19.979 -47.385 1.645 1.00 50.72 97 ASN A C 1
ATOM 789 O O . ASN A 1 97 ? -19.945 -48.460 1.055 1.00 50.72 97 ASN A O 1
ATOM 793 N N . GLY A 1 98 ? -18.875 -46.847 2.170 1.00 49.22 98 GLY A N 1
ATOM 794 C CA . GLY A 1 98 ? -17.572 -47.511 2.220 1.00 49.22 98 GLY A CA 1
ATOM 795 C C . GLY A 1 98 ? -16.814 -47.591 0.894 1.00 49.22 98 GLY A C 1
ATOM 796 O O . GLY A 1 98 ? -15.769 -48.236 0.857 1.00 49.22 98 GLY A O 1
ATOM 797 N N . GLU A 1 99 ? -17.282 -46.939 -0.170 1.00 50.78 99 GLU A N 1
ATOM 798 C CA 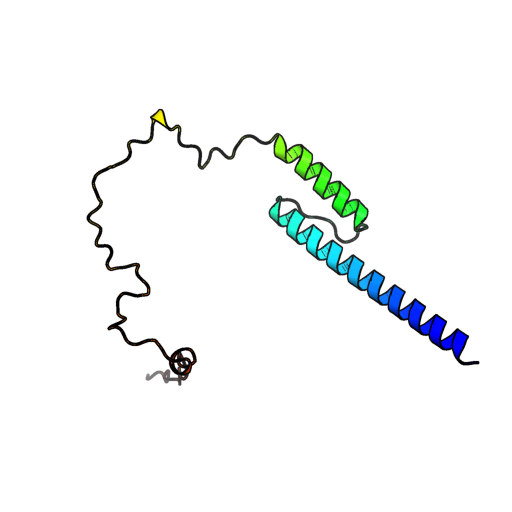. GLU A 1 99 ? -16.522 -46.811 -1.415 1.00 50.78 99 GLU A CA 1
ATOM 799 C C . GLU A 1 99 ? -15.757 -45.483 -1.420 1.00 50.78 99 GLU A C 1
ATOM 801 O O . GLU A 1 99 ? -16.320 -44.415 -1.173 1.00 50.78 99 GLU A O 1
ATOM 806 N N . MET A 1 100 ? -14.439 -45.551 -1.635 1.00 51.22 100 MET A N 1
ATOM 807 C CA . MET A 1 100 ? -13.618 -44.354 -1.807 1.00 51.22 100 MET A CA 1
ATOM 808 C C . MET A 1 100 ? -14.011 -43.681 -3.122 1.00 51.22 100 MET A C 1
ATOM 810 O O . MET A 1 100 ? -13.901 -44.306 -4.176 1.00 51.22 100 MET A O 1
ATOM 814 N N . LEU A 1 101 ? -14.439 -42.417 -3.053 1.00 53.84 101 LEU A N 1
ATOM 815 C CA . LEU A 1 101 ? -14.637 -41.574 -4.233 1.00 53.84 101 LEU A CA 1
ATOM 816 C C . LEU A 1 101 ? -13.350 -41.577 -5.061 1.00 53.84 101 LEU A C 1
ATOM 818 O O . LEU A 1 101 ? -12.264 -41.302 -4.542 1.00 53.84 101 LEU A O 1
ATOM 822 N N . THR A 1 102 ? -13.469 -41.938 -6.334 1.00 55.94 102 THR A N 1
ATOM 823 C CA . THR A 1 102 ? -12.325 -41.945 -7.245 1.00 55.94 102 THR A CA 1
ATOM 824 C C . THR A 1 102 ? -12.094 -40.537 -7.785 1.00 55.94 102 THR A C 1
ATOM 826 O O . THR A 1 102 ? -13.011 -39.718 -7.820 1.00 55.94 102 THR A O 1
ATOM 829 N N . GLU A 1 103 ? -10.877 -40.234 -8.246 1.00 49.84 103 GLU A N 1
ATOM 830 C CA . GLU A 1 103 ? -10.549 -38.927 -8.849 1.00 49.84 103 GLU A CA 1
ATOM 831 C C . GLU A 1 103 ? -11.461 -38.555 -10.035 1.00 49.84 103 GLU A C 1
ATOM 833 O O . GLU A 1 103 ? -11.495 -37.397 -10.439 1.00 49.84 103 GLU A O 1
ATOM 838 N N . GLN A 1 104 ? -12.217 -39.512 -10.582 1.00 49.47 104 GLN A N 1
ATOM 839 C CA . GLN A 1 104 ? -13.140 -39.315 -11.694 1.00 49.47 104 GLN A CA 1
ATOM 840 C C . GLN A 1 104 ? -14.462 -38.634 -11.280 1.00 49.47 104 GLN A C 1
ATOM 842 O O . GLN A 1 104 ? -15.073 -37.972 -12.115 1.00 49.47 104 GLN A O 1
ATOM 847 N N . ASP A 1 105 ? -14.852 -38.708 -10.001 1.00 53.56 105 ASP A N 1
ATOM 848 C CA . ASP A 1 105 ? -16.081 -38.088 -9.473 1.00 53.56 105 ASP A CA 1
ATOM 849 C C . ASP A 1 105 ? -15.890 -36.620 -9.055 1.00 53.56 105 ASP A C 1
ATOM 851 O O . ASP A 1 105 ? -16.847 -35.854 -8.997 1.00 53.56 105 ASP A O 1
ATOM 855 N N . LEU A 1 106 ? -14.649 -36.186 -8.802 1.00 54.03 106 LEU A N 1
ATOM 856 C CA . LEU A 1 106 ? -14.347 -34.806 -8.388 1.00 54.03 106 LEU A CA 1
ATOM 857 C C . LEU A 1 106 ? -14.513 -33.760 -9.506 1.00 54.03 106 LEU A C 1
ATOM 859 O O . LEU A 1 106 ? -14.499 -32.566 -9.216 1.00 54.03 106 LEU A O 1
ATOM 863 N N . TRP A 1 107 ? -14.660 -34.182 -10.766 1.00 53.34 107 TRP A N 1
ATOM 864 C CA . TRP A 1 107 ? -14.697 -33.285 -11.932 1.00 53.34 107 TRP A CA 1
ATOM 865 C C . TRP A 1 107 ? -16.04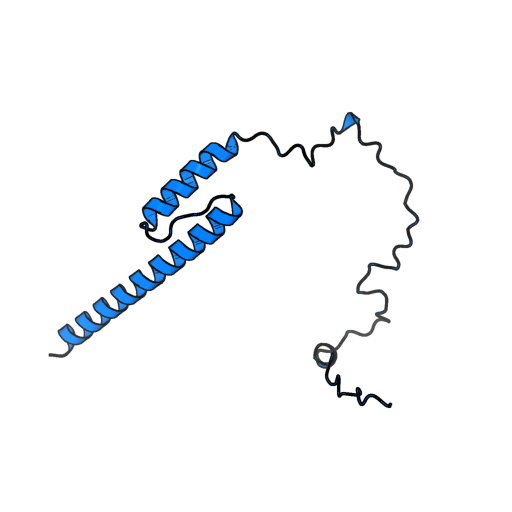1 -33.261 -12.674 1.00 53.34 107 TRP A C 1
ATOM 867 O O . TRP A 1 107 ? -16.140 -32.622 -13.720 1.00 53.34 107 TRP A O 1
ATOM 877 N N . HIS A 1 108 ? -17.076 -33.922 -12.149 1.00 55.72 108 HIS A N 1
ATOM 878 C CA . HIS A 1 108 ? -18.402 -33.973 -12.769 1.00 55.72 108 HIS A CA 1
ATOM 879 C C . HIS A 1 108 ? -19.484 -33.338 -11.878 1.00 55.72 108 HIS A C 1
ATOM 881 O O . HIS A 1 108 ? -20.355 -34.029 -11.367 1.00 55.72 108 HIS A O 1
ATOM 887 N N . ASP A 1 109 ? -19.441 -32.011 -11.734 1.00 45.12 109 ASP A N 1
ATOM 888 C CA . ASP A 1 109 ? -20.597 -31.165 -11.382 1.00 45.12 109 ASP A CA 1
ATOM 889 C C . ASP A 1 109 ? -20.278 -29.711 -11.811 1.00 45.12 109 ASP A C 1
ATOM 891 O O . ASP A 1 109 ? -19.318 -29.121 -11.326 1.00 45.12 109 ASP A O 1
ATOM 895 N N . GLY A 1 110 ? -20.923 -29.063 -12.779 1.00 47.03 110 GLY A N 1
ATOM 896 C CA . GLY A 1 110 ? -22.059 -29.441 -13.602 1.00 47.03 110 GLY A CA 1
ATOM 897 C C . GLY A 1 110 ? -21.949 -28.784 -14.984 1.00 47.03 110 GLY A C 1
ATOM 898 O O . GLY A 1 110 ? -21.712 -27.581 -15.116 1.00 47.03 110 GLY A O 1
ATOM 899 N N . GLY A 1 111 ? -22.091 -29.609 -16.019 1.00 42.66 111 GLY A N 1
ATOM 900 C CA . GLY A 1 111 ? -22.445 -29.168 -17.363 1.00 42.66 111 GLY A CA 1
ATOM 901 C C . GLY A 1 111 ? -23.967 -29.076 -17.499 1.00 42.66 111 GLY A C 1
ATOM 902 O O . GLY A 1 111 ? -24.685 -29.861 -16.884 1.00 42.66 111 GLY A O 1
ATOM 903 N N . ASP A 1 112 ? -24.402 -28.126 -18.328 1.00 44.34 112 ASP A N 1
ATOM 904 C CA . ASP A 1 112 ? -25.744 -27.979 -18.911 1.00 44.34 112 ASP A CA 1
ATOM 905 C C . ASP A 1 112 ? -26.878 -27.435 -18.015 1.00 44.34 112 ASP A C 1
ATOM 907 O O . ASP A 1 112 ? -27.765 -28.153 -17.562 1.00 44.34 112 ASP A O 1
ATOM 911 N N . MET A 1 113 ? -26.937 -26.101 -17.893 1.00 44.44 113 MET A N 1
ATOM 912 C CA . MET A 1 113 ? -28.223 -25.391 -17.980 1.00 44.44 113 MET A CA 1
ATOM 913 C C . MET A 1 113 ? -28.390 -24.880 -19.416 1.00 44.44 113 MET A C 1
ATOM 915 O O . MET A 1 113 ? -28.054 -23.736 -19.723 1.00 44.44 113 MET A O 1
ATOM 919 N N . ASP A 1 114 ? -28.856 -25.766 -20.298 1.00 40.03 114 ASP A N 1
ATOM 920 C CA . ASP A 1 114 ? -29.372 -25.406 -21.621 1.00 40.03 114 ASP A CA 1
ATOM 921 C C . ASP A 1 114 ? -30.827 -24.914 -21.487 1.00 40.03 114 ASP A C 1
ATOM 923 O O . ASP A 1 114 ? -31.585 -25.359 -20.620 1.00 40.03 114 ASP A O 1
ATOM 927 N N . GLY A 1 115 ? -31.170 -23.913 -22.290 1.00 49.19 115 GLY A N 1
ATOM 928 C CA . GLY A 1 115 ? -32.279 -22.995 -22.074 1.00 49.19 115 GLY A CA 1
ATOM 929 C C . GLY A 1 115 ? -33.674 -23.578 -22.288 1.00 49.19 115 GLY A C 1
ATOM 930 O O . GLY A 1 115 ? -33.912 -24.399 -23.171 1.00 49.19 115 GLY A O 1
ATOM 931 N N . HIS A 1 116 ? -34.640 -23.040 -21.538 1.00 43.53 116 HIS A N 1
ATOM 932 C CA . HIS A 1 116 ? -36.034 -23.046 -21.966 1.00 43.53 116 HIS A CA 1
ATOM 933 C C . HIS A 1 116 ? -36.822 -21.874 -21.352 1.00 43.53 116 HIS A C 1
ATOM 935 O O . HIS A 1 116 ? -37.463 -22.014 -20.317 1.00 43.53 116 HIS A O 1
ATOM 941 N N . GLU A 1 117 ? -36.795 -20.718 -22.017 1.00 41.81 117 GLU A N 1
ATOM 942 C CA . GLU A 1 117 ? -37.816 -19.671 -21.872 1.00 41.81 117 GLU A CA 1
ATOM 943 C C . GLU A 1 117 ? -38.189 -19.163 -23.271 1.00 41.81 117 GLU A C 1
ATOM 945 O O . GLU A 1 117 ? -37.639 -18.182 -23.759 1.00 41.81 117 GLU A O 1
ATOM 950 N N . ASP A 1 118 ? -39.132 -19.849 -23.924 1.00 42.38 118 ASP A N 1
ATOM 951 C CA . ASP A 1 118 ? -39.986 -19.222 -24.933 1.00 42.38 118 ASP A CA 1
ATOM 952 C C . ASP A 1 118 ? -41.376 -19.068 -24.312 1.00 42.38 118 ASP A C 1
ATOM 954 O O . ASP A 1 118 ? -42.119 -20.031 -24.105 1.00 42.38 118 ASP A O 1
ATOM 958 N N . HIS A 1 119 ? -41.686 -17.822 -23.964 1.00 41.56 119 HIS A N 1
ATOM 959 C CA . HIS A 1 119 ? -42.984 -17.367 -23.494 1.00 41.56 119 HIS A CA 1
ATOM 960 C C . HIS A 1 119 ? -44.050 -17.605 -24.579 1.00 41.56 119 HIS A C 1
ATOM 962 O O . HIS A 1 119 ? -43.992 -17.031 -25.667 1.00 41.56 119 HIS A O 1
ATOM 968 N N . GLN A 1 120 ? -45.047 -18.429 -24.255 1.00 40.50 120 GLN A N 1
ATOM 969 C CA . GLN A 1 120 ? -46.367 -18.386 -24.883 1.00 40.50 120 GLN A CA 1
ATOM 970 C C . GLN A 1 120 ? -47.163 -17.233 -24.261 1.00 40.50 120 GLN A C 1
ATOM 972 O O . GLN A 1 120 ? -47.354 -17.230 -23.048 1.00 40.50 120 GLN A O 1
ATOM 977 N N . GLU A 1 121 ? -47.574 -16.264 -25.082 1.00 38.91 121 GLU A N 1
ATOM 978 C CA . GLU A 1 121 ? -48.958 -15.768 -25.279 1.00 38.91 121 GLU A CA 1
ATOM 979 C C . GLU A 1 121 ? -48.975 -14.517 -26.170 1.00 38.91 121 GLU A C 1
ATOM 981 O O . GLU A 1 121 ? -48.200 -13.567 -25.911 1.00 38.91 121 GLU A O 1
#

Foldseek 3Di:
DVPVVVVVVVVVVVVVVVVVVQVVLLVVLQVLCVVLVHGFDSVDGSVVSVVVSVVSVVVVVPDPDPCPPDDPPVPDPPPPPPPPPPPQPPDPCNPCPPDDDDPVVVPPPDDDPDDDDDDDD